Protein AF-A0A395JPL8-F1 (afdb_monomer)

Organism: NCBI:txid644221

InterPro domains:
  IPR021529 Protein of unknown function DUF2798 [PF11391] (16-78)

Foldseek 3Di:
DDDDDPPPPDDDDDPVVLVCVVVVVCCVLLLVLLLLLLCLLPNDDPCSVVLSVVLSVQLVVVLVVVLVVLLVVLVVVCCVVPVPDDPVVSLVSSLLSSLLVSLLVSLLSSLCSVPNPPDVVSSVVSSVRSSVRSSVVSVVVSCCCVPPVVVVSVVSNVD

Mean predicted aligned error: 7.32 Å

Structure (mmCIF, N/CA/C/O backbone):
data_AF-A0A395JPL8-F1
#
_entry.id   AF-A0A395JPL8-F1
#
loop_
_atom_site.group_PDB
_atom_site.id
_atom_site.type_symbol
_atom_site.label_atom_id
_atom_site.label_alt_id
_atom_site.label_comp_id
_atom_site.label_asym_id
_atom_site.label_entity_id
_atom_site.label_seq_id
_atom_site.pdbx_PDB_ins_code
_atom_site.Cartn_x
_atom_site.Cartn_y
_atom_site.Cartn_z
_atom_site.occupancy
_atom_site.B_iso_or_equiv
_atom_site.auth_seq_id
_atom_site.auth_comp_id
_atom_site.auth_asym_id
_atom_site.auth_atom_id
_atom_site.pdbx_PDB_model_num
ATOM 1 N N . MET A 1 1 ? -36.952 -24.679 44.014 1.00 39.25 1 MET A N 1
ATOM 2 C CA . MET A 1 1 ? -35.884 -25.263 43.171 1.00 39.25 1 MET A CA 1
ATOM 3 C C . MET A 1 1 ? -35.500 -24.217 42.135 1.00 39.25 1 MET A C 1
ATOM 5 O O . MET A 1 1 ? -36.332 -23.889 41.302 1.00 39.25 1 MET A O 1
ATOM 9 N N . SER A 1 2 ? -34.319 -23.606 42.270 1.00 39.94 2 SER A N 1
ATOM 10 C CA . SER A 1 2 ? -33.837 -22.541 41.379 1.00 39.94 2 SER A CA 1
ATOM 11 C C . SER A 1 2 ? -33.119 -23.172 40.186 1.00 39.94 2 SER A C 1
ATOM 13 O O . SER A 1 2 ? -32.183 -23.946 40.383 1.00 39.94 2 SER A O 1
ATOM 15 N N . ALA A 1 3 ? -33.588 -22.898 3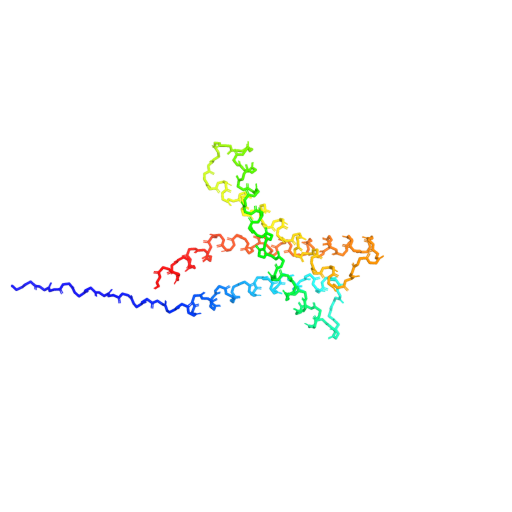8.969 1.00 45.69 3 ALA A N 1
ATOM 16 C CA . ALA A 1 3 ? -32.952 -23.359 37.742 1.00 45.69 3 ALA A CA 1
ATOM 17 C C . ALA A 1 3 ? -31.637 -22.593 37.541 1.00 45.69 3 ALA A C 1
ATOM 19 O O . ALA A 1 3 ? -31.633 -21.377 37.356 1.00 45.69 3 ALA A O 1
ATOM 20 N N . ALA A 1 4 ? -30.520 -23.314 37.619 1.00 48.00 4 ALA A N 1
ATOM 21 C CA . ALA A 1 4 ? -29.197 -22.780 37.353 1.00 48.00 4 ALA A CA 1
ATOM 22 C C . ALA A 1 4 ? -29.122 -22.250 35.913 1.00 48.00 4 ALA A C 1
ATOM 24 O O . ALA A 1 4 ? -29.396 -22.970 34.952 1.00 48.00 4 ALA A O 1
ATOM 25 N N . LEU A 1 5 ? -28.735 -20.982 35.781 1.00 52.69 5 LEU A N 1
ATOM 26 C CA . LEU A 1 5 ? -28.360 -20.361 34.518 1.00 52.69 5 LEU A CA 1
ATOM 27 C C . LEU A 1 5 ? -27.157 -21.121 33.950 1.00 52.69 5 LEU A C 1
ATOM 29 O O . LEU A 1 5 ? -26.036 -20.981 34.438 1.00 52.69 5 LEU A O 1
ATOM 33 N N . VAL A 1 6 ? -27.394 -21.937 32.922 1.00 49.53 6 VAL A N 1
ATOM 34 C CA . VAL A 1 6 ? -26.334 -22.504 32.086 1.00 49.53 6 VAL A CA 1
ATOM 35 C C . VAL A 1 6 ? -25.635 -21.330 31.407 1.00 49.53 6 VAL A C 1
ATOM 37 O O . VAL A 1 6 ? -26.109 -20.789 30.410 1.00 49.53 6 VAL A O 1
ATOM 40 N N . GLY A 1 7 ? -24.518 -20.897 31.989 1.00 50.03 7 GLY A N 1
ATOM 41 C CA . GLY A 1 7 ? -23.597 -19.970 31.355 1.00 50.03 7 GLY A CA 1
ATOM 42 C C . GLY A 1 7 ? -23.034 -20.636 30.109 1.00 50.03 7 GLY A C 1
ATOM 43 O O . GLY A 1 7 ? -22.131 -21.467 30.192 1.00 50.03 7 GLY A O 1
ATOM 44 N N . THR A 1 8 ? -23.583 -20.303 28.944 1.00 44.97 8 THR A N 1
ATOM 45 C CA . THR A 1 8 ? -23.019 -20.709 27.661 1.00 44.97 8 THR A CA 1
ATOM 46 C C . THR A 1 8 ? -21.692 -19.973 27.485 1.00 44.97 8 THR A C 1
ATOM 48 O O . THR A 1 8 ? -21.657 -18.835 27.015 1.00 44.97 8 THR A O 1
ATOM 51 N N . ASN A 1 9 ? -20.590 -20.594 27.907 1.00 53.62 9 ASN A N 1
ATOM 52 C CA . ASN A 1 9 ? -19.251 -20.155 27.535 1.00 53.62 9 ASN A CA 1
ATOM 53 C C . ASN A 1 9 ? -19.147 -20.249 26.008 1.00 53.62 9 ASN A C 1
ATOM 55 O O . ASN A 1 9 ? -18.983 -21.337 25.459 1.00 53.62 9 ASN A O 1
ATOM 59 N N . SER A 1 10 ? -19.282 -19.114 25.320 1.00 57.47 10 SER A N 1
ATOM 60 C CA . SER A 1 10 ? -18.997 -19.021 23.889 1.00 57.47 10 SER A CA 1
ATOM 61 C C . SER A 1 10 ? -17.586 -19.569 23.635 1.00 57.47 10 SER A C 1
ATOM 63 O O . SER A 1 10 ? -16.646 -19.122 24.301 1.00 57.47 10 SER A O 1
ATOM 65 N N . PRO A 1 11 ? -17.404 -20.542 22.725 1.00 60.50 11 PRO A N 1
ATOM 66 C CA . PRO A 1 11 ? -16.099 -21.148 22.505 1.00 60.50 11 PRO A CA 1
ATOM 67 C C . PRO A 1 11 ? -15.123 -20.089 21.989 1.00 60.50 11 PRO A C 1
ATOM 69 O O . PRO A 1 11 ? -15.365 -19.465 20.951 1.00 60.50 11 PRO A O 1
ATOM 72 N N . LYS A 1 12 ? -14.029 -19.880 22.734 1.00 74.00 12 LYS A N 1
ATOM 73 C CA . LYS A 1 12 ? -12.991 -18.922 22.355 1.00 74.00 12 LYS A CA 1
ATOM 74 C C . LYS A 1 12 ? -12.287 -19.393 21.086 1.00 74.00 12 LYS A C 1
ATOM 76 O O . LYS A 1 12 ? -11.852 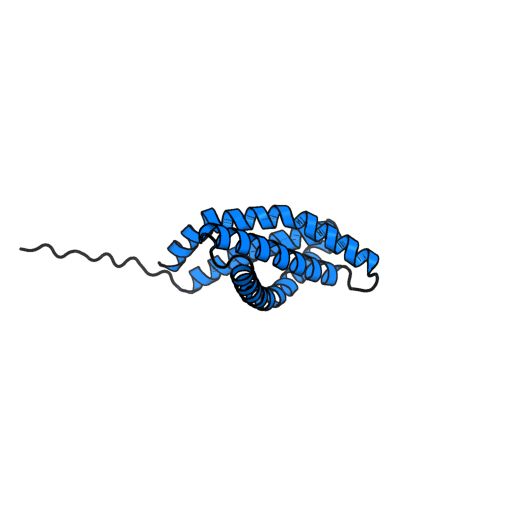-20.545 21.022 1.00 74.00 12 LYS A O 1
ATOM 81 N N . ARG A 1 13 ? -12.151 -18.531 20.077 1.00 82.50 13 ARG A N 1
ATOM 82 C CA . ARG A 1 13 ? -11.515 -18.925 18.809 1.00 82.50 13 ARG A CA 1
ATOM 83 C C . ARG A 1 13 ? -10.005 -19.093 18.987 1.00 82.50 13 ARG A C 1
ATOM 85 O O . ARG A 1 13 ? -9.367 -18.231 19.601 1.00 82.50 13 ARG A O 1
ATOM 92 N N . PRO A 1 14 ? -9.407 -20.164 18.436 1.00 89.38 14 PRO A N 1
ATOM 93 C CA . PRO A 1 14 ? -7.982 -20.423 18.581 1.00 89.38 14 PRO A CA 1
ATOM 94 C C . PRO A 1 14 ? -7.136 -19.368 17.852 1.00 89.38 14 PRO A C 1
ATOM 96 O O . PRO A 1 14 ? -7.520 -18.846 16.803 1.00 89.38 14 PRO A O 1
ATOM 99 N N . LEU A 1 15 ? -5.951 -19.076 18.400 1.00 89.62 15 LEU A N 1
ATOM 100 C CA . LEU A 1 15 ? -5.068 -17.997 17.936 1.00 89.62 15 LEU A CA 1
ATOM 101 C C . LEU A 1 15 ? -4.685 -18.120 16.452 1.00 89.62 15 LEU A C 1
ATOM 103 O O . LEU A 1 15 ? -4.644 -17.111 15.751 1.00 89.62 15 LEU A O 1
ATOM 107 N N . TYR A 1 16 ? -4.469 -19.341 15.950 1.00 92.06 16 TYR A N 1
ATOM 108 C CA . TYR A 1 16 ? -4.091 -19.553 14.550 1.00 92.06 16 TYR A CA 1
ATOM 109 C C . TYR A 1 16 ? -5.158 -19.036 13.571 1.00 92.06 16 TYR A C 1
ATOM 111 O O . TYR A 1 16 ? -4.804 -18.491 12.533 1.00 92.06 16 TYR A O 1
ATOM 119 N N . GLN A 1 17 ? -6.453 -19.131 13.906 1.00 91.44 17 GLN A N 1
ATOM 120 C CA . GLN A 1 17 ? -7.531 -18.629 13.043 1.00 91.44 17 GLN A CA 1
ATOM 121 C C . GLN A 1 17 ? -7.504 -17.104 12.953 1.00 91.44 17 GLN A C 1
ATOM 123 O O . GLN A 1 17 ? -7.705 -16.543 11.881 1.00 91.44 17 GLN A O 1
ATOM 128 N N . LYS A 1 18 ? -7.217 -16.430 14.072 1.00 87.69 18 LYS A N 1
ATOM 129 C CA . LYS A 1 18 ? -7.084 -14.969 14.131 1.00 87.69 18 LYS A CA 1
ATOM 130 C C . LYS A 1 18 ? -5.914 -14.491 13.277 1.00 87.69 18 LYS A C 1
ATOM 132 O O . LYS A 1 18 ? -6.077 -13.581 12.469 1.00 87.69 18 LYS A O 1
ATOM 137 N N . ILE A 1 19 ? -4.766 -15.158 13.407 1.00 90.69 19 ILE A N 1
ATOM 138 C CA . ILE A 1 19 ? -3.577 -14.869 12.598 1.00 90.69 19 ILE A CA 1
ATOM 139 C C . ILE A 1 19 ? -3.869 -15.103 11.114 1.00 90.69 19 ILE A C 1
ATOM 141 O O . ILE A 1 19 ? -3.566 -14.237 10.302 1.00 90.69 19 ILE A O 1
ATOM 145 N N . LEU A 1 20 ? -4.501 -16.225 10.760 1.00 92.44 20 LEU A N 1
ATOM 146 C CA . LEU A 1 20 ? -4.789 -16.578 9.367 1.00 92.44 20 LEU A CA 1
ATOM 147 C C . LEU A 1 20 ? -5.758 -15.581 8.718 1.00 92.44 20 LEU A C 1
ATOM 149 O O . LEU A 1 20 ? -5.536 -15.172 7.583 1.00 92.44 20 LEU A O 1
ATOM 153 N N . VAL A 1 21 ? -6.777 -15.113 9.446 1.00 91.94 21 VAL A N 1
ATOM 154 C CA . VAL A 1 21 ? -7.694 -14.072 8.952 1.00 91.94 21 VAL A CA 1
ATOM 155 C C . VAL A 1 21 ? -6.963 -12.752 8.714 1.00 91.94 21 VAL A C 1
ATOM 157 O O . VAL A 1 21 ? -7.117 -12.165 7.645 1.00 91.94 21 VAL A O 1
ATOM 160 N N . ILE A 1 22 ? -6.139 -12.299 9.664 1.00 89.38 22 ILE A N 1
ATOM 161 C CA . ILE A 1 22 ? -5.375 -11.053 9.507 1.00 89.38 22 ILE A CA 1
ATOM 162 C C . ILE A 1 22 ? -4.392 -11.176 8.338 1.00 89.38 22 ILE A C 1
ATOM 164 O O . ILE A 1 22 ? -4.381 -10.318 7.459 1.00 89.38 22 ILE A O 1
ATOM 168 N N . ALA A 1 23 ? -3.623 -12.264 8.283 1.00 90.06 23 ALA A N 1
ATOM 169 C CA . ALA A 1 23 ? -2.672 -12.525 7.208 1.00 90.06 23 ALA A CA 1
ATOM 170 C C . ALA A 1 23 ? -3.369 -12.610 5.842 1.00 90.06 23 ALA A C 1
ATOM 172 O O . ALA A 1 23 ? -2.878 -12.038 4.872 1.00 90.06 23 ALA A O 1
ATOM 173 N N . GLY A 1 24 ? -4.537 -13.253 5.767 1.00 92.44 24 GLY A N 1
ATOM 174 C CA . GLY A 1 24 ? -5.345 -13.333 4.552 1.00 92.44 24 GLY A CA 1
ATOM 175 C C . GLY A 1 24 ? -5.861 -11.968 4.100 1.00 92.44 24 GLY A C 1
ATOM 176 O O . GLY A 1 24 ? -5.742 -11.628 2.927 1.00 92.44 24 GLY A O 1
ATOM 177 N N . MET A 1 25 ? -6.363 -11.143 5.024 1.00 90.12 25 MET A N 1
ATOM 178 C CA . MET A 1 25 ? -6.809 -9.778 4.715 1.00 90.12 25 MET A CA 1
ATOM 179 C C . MET A 1 25 ? -5.651 -8.893 4.240 1.00 90.12 25 MET A C 1
ATOM 181 O O . MET A 1 25 ? -5.799 -8.176 3.252 1.00 90.12 25 MET A O 1
ATOM 185 N N . MET A 1 26 ? -4.499 -8.959 4.913 1.00 89.12 26 MET A N 1
ATOM 186 C CA . MET A 1 26 ? -3.299 -8.213 4.523 1.00 89.12 26 MET A CA 1
ATOM 187 C C . MET A 1 26 ? -2.776 -8.664 3.160 1.00 89.12 26 MET A C 1
ATOM 189 O O . MET A 1 26 ? -2.438 -7.823 2.333 1.00 89.12 26 MET A O 1
ATOM 193 N N . SER A 1 27 ? -2.762 -9.974 2.906 1.00 91.94 27 SER A N 1
ATOM 194 C CA . SER A 1 27 ? -2.330 -10.533 1.623 1.00 91.94 27 SER A CA 1
ATOM 195 C C . SER A 1 27 ? -3.282 -10.163 0.497 1.00 91.94 27 SER A C 1
ATOM 197 O O . SER A 1 27 ? -2.829 -9.834 -0.591 1.00 91.94 27 SER A O 1
ATOM 199 N N . LEU A 1 28 ? -4.592 -10.146 0.759 1.00 92.62 28 LEU A N 1
ATOM 200 C CA . LEU A 1 28 ? -5.579 -9.704 -0.216 1.00 92.62 28 LEU A CA 1
ATOM 201 C C . LEU A 1 28 ? -5.356 -8.233 -0.568 1.00 92.62 28 LEU A C 1
ATOM 203 O O . LEU A 1 28 ? -5.152 -7.913 -1.730 1.00 92.62 28 LEU A O 1
ATOM 207 N N . VAL A 1 29 ? -5.345 -7.332 0.416 1.00 91.38 29 VAL A N 1
ATOM 208 C CA . VAL A 1 29 ? -5.207 -5.893 0.138 1.00 91.38 29 VAL A CA 1
ATOM 209 C C . VAL A 1 29 ? -3.848 -5.575 -0.477 1.00 91.38 29 VAL A C 1
ATOM 211 O O . VAL A 1 29 ? -3.791 -4.984 -1.553 1.00 91.38 29 VAL A O 1
ATOM 214 N N . GLY A 1 30 ? -2.767 -6.007 0.173 1.00 91.31 30 GLY A N 1
ATOM 215 C CA . GLY A 1 30 ? -1.408 -5.753 -0.292 1.00 91.31 30 GLY A CA 1
ATOM 216 C C . GLY A 1 30 ? -1.134 -6.402 -1.643 1.00 91.31 30 GLY A C 1
ATOM 217 O O . GLY A 1 30 ? -0.623 -5.737 -2.532 1.00 91.31 30 GLY A O 1
ATOM 218 N N . GLY A 1 31 ? -1.544 -7.659 -1.831 1.00 94.19 31 GLY A N 1
ATOM 219 C CA . GLY A 1 31 ? -1.349 -8.388 -3.082 1.00 94.19 31 GLY A CA 1
ATOM 220 C C . GLY A 1 31 ? -2.140 -7.797 -4.246 1.00 94.19 31 GLY A C 1
ATOM 221 O O . GLY A 1 31 ? -1.620 -7.737 -5.357 1.00 94.19 31 GLY A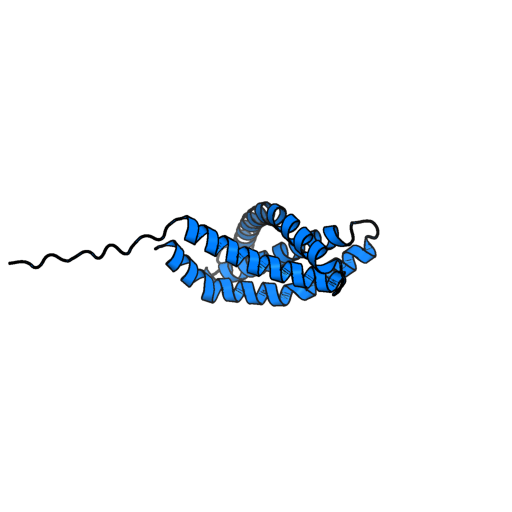 O 1
ATOM 222 N N . THR A 1 32 ? -3.365 -7.312 -4.012 1.00 95.00 32 THR A N 1
ATOM 223 C CA . THR A 1 32 ? -4.149 -6.660 -5.077 1.00 95.00 32 THR A CA 1
ATOM 224 C C . THR A 1 32 ? -3.514 -5.330 -5.476 1.00 95.00 32 THR A C 1
ATOM 226 O O . THR A 1 32 ? -3.365 -5.060 -6.664 1.00 95.00 32 THR A O 1
ATOM 229 N N . LEU A 1 33 ? -3.082 -4.528 -4.498 1.00 93.38 33 LEU A N 1
ATOM 230 C CA . LEU A 1 33 ? -2.422 -3.248 -4.751 1.00 93.38 33 LEU A CA 1
ATOM 231 C C . LEU A 1 33 ? -1.090 -3.413 -5.483 1.00 93.38 33 LEU A C 1
ATOM 233 O O . LEU A 1 33 ? -0.892 -2.792 -6.527 1.00 93.38 33 LEU A O 1
ATOM 237 N N . THR A 1 34 ? -0.208 -4.294 -5.005 1.00 94.38 34 THR A N 1
ATOM 238 C CA . THR A 1 34 ? 1.047 -4.574 -5.715 1.00 94.38 34 THR A CA 1
ATOM 239 C C . THR A 1 34 ? 0.778 -5.173 -7.088 1.00 94.38 34 THR A C 1
ATOM 241 O O . THR A 1 34 ? 1.489 -4.848 -8.026 1.00 94.38 34 THR A O 1
ATOM 244 N N . GLY A 1 35 ? -0.278 -5.976 -7.249 1.00 95.25 35 GLY A N 1
ATOM 245 C CA . GLY A 1 35 ? -0.695 -6.514 -8.546 1.00 95.25 35 GLY A CA 1
ATOM 246 C C . GLY A 1 35 ? -1.092 -5.426 -9.541 1.00 95.25 35 GLY A C 1
ATOM 247 O O . GLY A 1 35 ? -0.617 -5.441 -10.676 1.00 95.25 35 GLY A O 1
ATOM 248 N N . ILE A 1 36 ? -1.902 -4.453 -9.111 1.00 95.56 36 ILE A N 1
ATOM 249 C CA . ILE A 1 36 ? -2.273 -3.282 -9.923 1.00 95.56 36 ILE A CA 1
ATOM 250 C C . ILE A 1 36 ? -1.016 -2.506 -10.328 1.00 95.56 36 ILE A C 1
ATOM 252 O O . ILE A 1 36 ? -0.828 -2.205 -11.505 1.00 95.56 36 ILE A O 1
ATOM 256 N N . MET A 1 37 ? -0.131 -2.219 -9.373 1.00 95.38 37 MET A N 1
ATOM 257 C CA . MET A 1 37 ? 1.094 -1.452 -9.619 1.00 95.38 37 MET A CA 1
ATOM 258 C C . MET A 1 37 ? 2.068 -2.185 -10.550 1.00 95.38 37 MET A C 1
ATOM 260 O O . MET A 1 37 ? 2.618 -1.576 -11.466 1.00 95.38 37 MET A O 1
ATOM 264 N N . THR A 1 38 ? 2.250 -3.495 -10.369 1.00 95.31 38 THR A N 1
ATOM 265 C CA . THR A 1 38 ? 3.047 -4.327 -11.278 1.00 95.31 38 THR A CA 1
ATOM 266 C C . THR A 1 38 ? 2.436 -4.328 -12.674 1.00 95.31 38 THR A C 1
ATOM 268 O O . THR A 1 38 ? 3.154 -4.119 -13.648 1.00 95.31 38 THR A O 1
ATOM 271 N N . TYR A 1 39 ? 1.116 -4.487 -12.792 1.00 95.44 39 TYR A N 1
ATOM 272 C CA . TYR A 1 39 ? 0.440 -4.485 -14.090 1.00 95.44 39 TYR A CA 1
ATOM 273 C C . TYR A 1 39 ? 0.636 -3.162 -14.831 1.00 95.44 39 TYR A C 1
ATOM 275 O O . TYR A 1 39 ? 0.921 -3.166 -16.025 1.00 95.44 39 TYR A O 1
ATOM 283 N N . VAL A 1 40 ? 0.542 -2.037 -14.126 1.00 94.25 40 VAL A N 1
ATOM 284 C CA . VAL A 1 40 ? 0.761 -0.709 -14.712 1.00 94.25 40 VAL A CA 1
ATOM 285 C C . VAL A 1 40 ? 2.205 -0.524 -15.181 1.00 94.25 40 VAL A C 1
ATOM 287 O O . VAL A 1 40 ? 2.421 0.047 -16.246 1.00 94.25 40 VAL A O 1
ATOM 290 N N . ASN A 1 41 ? 3.183 -1.038 -14.433 1.00 92.12 41 ASN A N 1
ATOM 291 C CA . ASN A 1 41 ? 4.599 -0.845 -14.747 1.00 92.12 41 ASN A CA 1
ATOM 292 C C . ASN A 1 41 ? 5.126 -1.783 -15.844 1.00 92.12 41 ASN A C 1
ATOM 294 O O . ASN A 1 41 ? 5.918 -1.354 -16.680 1.00 92.12 41 ASN A O 1
ATOM 298 N N . VAL A 1 42 ? 4.724 -3.060 -15.848 1.00 91.50 42 VAL A N 1
ATOM 299 C CA . VAL A 1 42 ? 5.286 -4.064 -16.774 1.00 91.50 42 VAL A CA 1
ATOM 300 C C . VAL A 1 42 ? 4.257 -4.714 -17.707 1.00 91.50 42 VAL A C 1
ATOM 302 O O . VAL A 1 42 ? 4.646 -5.287 -18.727 1.00 91.50 42 VAL A O 1
ATOM 305 N N . GLY A 1 43 ? 2.954 -4.581 -17.441 1.00 91.12 43 GLY A N 1
ATOM 306 C CA . GLY A 1 43 ? 1.883 -5.253 -18.191 1.00 91.12 43 GLY A CA 1
ATOM 307 C C . GLY A 1 43 ? 1.815 -6.764 -17.935 1.00 91.12 43 GLY A C 1
ATOM 308 O O . GLY A 1 43 ? 2.506 -7.295 -17.068 1.00 91.12 43 GLY A O 1
ATOM 309 N N . VAL A 1 44 ? 0.990 -7.491 -18.702 1.00 84.06 44 VAL A N 1
ATOM 310 C CA . VAL A 1 44 ? 0.980 -8.967 -18.657 1.00 84.06 44 VAL A CA 1
ATOM 311 C C . VAL A 1 44 ? 2.117 -9.502 -19.524 1.00 84.06 44 VAL A C 1
ATOM 313 O O . VAL A 1 44 ? 1.977 -9.653 -20.736 1.00 84.06 44 VAL A O 1
ATOM 316 N N . ARG A 1 45 ? 3.259 -9.766 -18.893 1.00 89.12 45 ARG A N 1
ATOM 317 C CA . ARG A 1 45 ? 4.414 -10.453 -19.491 1.00 89.12 45 ARG A CA 1
ATOM 318 C C . ARG A 1 45 ? 4.642 -11.789 -18.793 1.00 89.12 45 ARG A C 1
ATOM 320 O O . ARG A 1 45 ? 4.075 -12.038 -17.732 1.00 89.12 45 ARG A O 1
ATOM 327 N N . GLU A 1 46 ? 5.512 -12.627 -19.347 1.00 86.94 46 GLU A N 1
ATOM 328 C CA . GLU A 1 46 ? 5.878 -13.913 -18.729 1.00 86.94 46 GLU A CA 1
ATOM 329 C C . GLU A 1 46 ? 6.450 -13.745 -17.310 1.00 86.94 46 GLU A C 1
ATOM 331 O O . GLU A 1 46 ? 6.180 -14.565 -16.435 1.00 86.94 46 GLU A O 1
ATOM 336 N N . SER A 1 47 ? 7.156 -12.637 -17.051 1.00 90.56 47 SER A N 1
ATOM 337 C CA . SER A 1 47 ? 7.708 -12.299 -15.734 1.00 90.56 47 SER A CA 1
ATOM 338 C C . SER A 1 47 ? 6.690 -11.711 -14.754 1.00 90.56 47 SER A C 1
ATOM 340 O O . SER A 1 47 ? 7.015 -11.545 -13.583 1.00 90.56 47 SER A O 1
ATOM 342 N N . PHE A 1 48 ? 5.451 -11.422 -15.173 1.00 93.12 48 PHE A N 1
ATOM 343 C CA . PHE A 1 48 ? 4.478 -10.714 -14.333 1.00 93.12 48 PHE A CA 1
ATOM 344 C C . PHE A 1 48 ? 4.301 -11.372 -12.960 1.00 93.12 48 PHE A C 1
ATOM 346 O O . PHE A 1 48 ? 4.292 -10.689 -11.941 1.00 93.12 48 PHE A O 1
ATOM 353 N N . TRP A 1 49 ? 4.200 -12.702 -12.917 1.00 93.44 49 TRP A N 1
ATOM 354 C CA . TRP A 1 49 ? 3.991 -13.431 -11.667 1.00 93.44 49 TRP A CA 1
ATOM 355 C C . TRP A 1 49 ? 5.191 -13.346 -10.720 1.00 93.44 49 TRP A C 1
ATOM 357 O O . TRP A 1 49 ? 4.995 -13.173 -9.517 1.00 93.44 49 TRP A O 1
ATOM 367 N N . SER A 1 50 ? 6.420 -13.429 -11.239 1.00 94.38 50 SER A N 1
ATOM 368 C CA . SER A 1 50 ? 7.634 -13.272 -10.426 1.00 94.38 50 SER A CA 1
ATOM 369 C C . SER A 1 50 ? 7.828 -11.827 -9.970 1.00 94.38 50 SER A C 1
ATOM 371 O O . SER A 1 50 ? 8.198 -11.580 -8.822 1.00 94.38 50 SER A O 1
ATOM 373 N N . ASP A 1 51 ? 7.520 -10.876 -10.842 1.00 94.31 51 ASP A N 1
ATOM 374 C CA . ASP A 1 51 ? 7.633 -9.436 -10.617 1.00 94.31 51 ASP A CA 1
ATOM 375 C C . ASP A 1 51 ? 6.627 -8.959 -9.563 1.00 94.31 51 ASP A C 1
ATOM 377 O O . ASP A 1 51 ? 6.965 -8.220 -8.635 1.00 94.31 51 ASP A O 1
ATOM 381 N N . TRP A 1 52 ? 5.393 -9.450 -9.648 1.00 96.00 52 TRP A N 1
ATOM 382 C CA . TRP A 1 52 ? 4.346 -9.192 -8.669 1.00 96.00 52 TRP A CA 1
ATOM 383 C C . TRP A 1 52 ? 4.665 -9.824 -7.315 1.00 96.00 52 TRP A C 1
ATOM 385 O O . TRP A 1 52 ? 4.602 -9.142 -6.289 1.00 96.00 52 TRP A O 1
ATOM 395 N N . LEU A 1 53 ? 5.031 -11.112 -7.297 1.00 95.69 53 LEU A N 1
ATOM 396 C CA . LEU A 1 53 ? 5.289 -11.832 -6.053 1.00 95.69 53 LEU A CA 1
ATOM 397 C C . LEU A 1 53 ? 6.512 -11.270 -5.320 1.00 95.69 53 LEU A C 1
ATOM 399 O O . LEU A 1 53 ? 6.466 -11.112 -4.101 1.00 95.69 53 LEU A O 1
ATOM 403 N N . SER A 1 54 ? 7.579 -10.921 -6.046 1.00 95.81 54 SER A N 1
ATOM 404 C CA . SER A 1 54 ? 8.754 -10.259 -5.465 1.00 95.81 54 SER A CA 1
ATOM 405 C C . SER A 1 54 ? 8.415 -8.868 -4.926 1.00 95.81 54 SER A C 1
ATOM 407 O O . SER A 1 54 ? 8.768 -8.559 -3.787 1.00 95.81 54 SER A O 1
ATOM 409 N N . SER A 1 55 ? 7.644 -8.069 -5.672 1.00 94.31 55 SER A N 1
ATOM 410 C CA . SER A 1 55 ? 7.189 -6.748 -5.215 1.00 94.31 55 SER A CA 1
ATOM 411 C C . SER A 1 55 ? 6.336 -6.851 -3.951 1.00 94.31 55 SER A C 1
ATOM 413 O O . SER A 1 55 ? 6.527 -6.086 -3.006 1.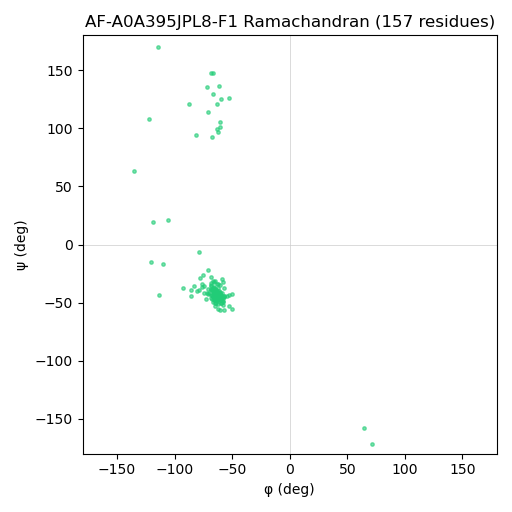00 94.31 55 SER A O 1
ATOM 415 N N . PHE A 1 56 ? 5.438 -7.837 -3.890 1.00 94.75 56 PHE A N 1
ATOM 416 C CA . PHE A 1 56 ? 4.642 -8.129 -2.701 1.00 94.75 56 PHE A CA 1
ATOM 417 C C . PHE A 1 56 ? 5.515 -8.557 -1.514 1.00 94.75 56 PHE A C 1
ATOM 419 O O . PHE A 1 56 ? 5.376 -8.015 -0.416 1.00 94.75 56 PHE A O 1
ATOM 426 N N . ALA A 1 57 ? 6.456 -9.478 -1.730 1.00 94.62 57 ALA A N 1
ATOM 427 C CA . ALA A 1 57 ? 7.354 -9.964 -0.686 1.00 94.62 57 ALA A CA 1
ATOM 428 C C . ALA A 1 57 ? 8.250 -8.854 -0.112 1.00 94.62 57 ALA A C 1
ATOM 430 O O . ALA A 1 57 ? 8.480 -8.832 1.095 1.00 94.62 57 ALA A O 1
ATOM 431 N N . ILE A 1 58 ? 8.714 -7.918 -0.947 1.00 93.19 58 ILE A N 1
ATOM 432 C CA . ILE A 1 58 ? 9.517 -6.756 -0.530 1.00 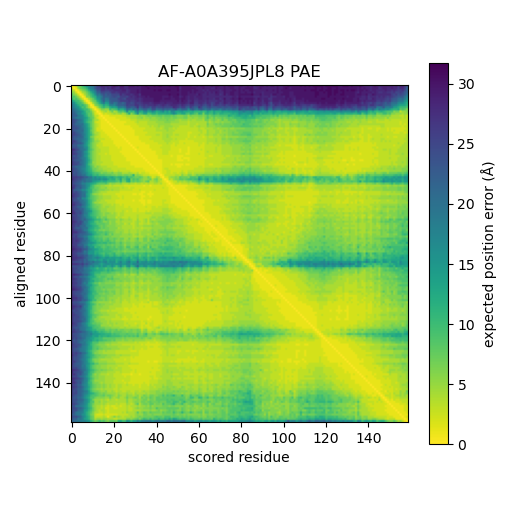93.19 58 ILE A CA 1
ATOM 433 C C . ILE A 1 58 ? 8.655 -5.704 0.175 1.00 93.19 58 ILE A C 1
ATOM 435 O O . ILE A 1 58 ? 9.105 -5.075 1.134 1.00 93.19 58 ILE A O 1
ATOM 439 N N . ALA A 1 59 ? 7.405 -5.524 -0.252 1.00 91.81 59 ALA A N 1
ATOM 440 C CA . ALA A 1 59 ? 6.498 -4.567 0.367 1.00 91.81 59 ALA A CA 1
ATOM 441 C C . ALA A 1 59 ? 6.190 -4.915 1.831 1.00 91.81 59 ALA A C 1
ATOM 443 O O . ALA A 1 59 ? 6.192 -4.025 2.679 1.00 91.81 59 ALA A O 1
ATOM 444 N N . VAL A 1 60 ? 5.963 -6.192 2.157 1.00 89.69 60 VAL A N 1
ATOM 445 C CA . VAL A 1 60 ? 5.606 -6.642 3.518 1.00 89.69 60 VAL A CA 1
ATOM 446 C C . VAL A 1 60 ? 6.554 -6.108 4.612 1.00 89.69 60 VAL A C 1
ATOM 448 O O . VAL A 1 60 ? 6.067 -5.455 5.542 1.00 89.69 60 VAL A O 1
ATOM 451 N N . PRO A 1 61 ? 7.883 -6.320 4.540 1.00 91.56 61 PRO A N 1
ATOM 452 C CA . PRO A 1 61 ? 8.810 -5.831 5.557 1.00 91.56 61 PRO A CA 1
ATOM 453 C C . PRO A 1 61 ? 8.998 -4.309 5.544 1.00 91.56 61 PRO A C 1
ATOM 455 O O . PRO A 1 61 ? 9.384 -3.760 6.570 1.00 91.56 61 PRO A O 1
ATOM 458 N N . ILE A 1 62 ? 8.714 -3.613 4.436 1.00 91.38 62 ILE A N 1
ATOM 459 C CA . ILE A 1 62 ? 8.786 -2.141 4.353 1.00 91.38 62 ILE A CA 1
ATOM 460 C C . ILE A 1 62 ? 7.549 -1.500 4.994 1.00 91.38 62 ILE A C 1
ATOM 462 O O . ILE A 1 62 ? 7.646 -0.496 5.705 1.00 91.38 62 ILE A O 1
ATOM 466 N N . MET A 1 63 ? 6.379 -2.100 4.781 1.00 88.94 63 MET A N 1
ATOM 467 C CA . MET A 1 63 ? 5.101 -1.578 5.261 1.00 88.94 63 MET A CA 1
ATOM 468 C C . MET A 1 63 ? 4.975 -1.628 6.782 1.00 88.94 63 MET A C 1
ATOM 470 O O . MET A 1 63 ? 4.359 -0.741 7.365 1.00 88.94 63 MET A O 1
ATOM 474 N N . ALA A 1 64 ? 5.561 -2.628 7.445 1.00 87.06 64 ALA A N 1
ATOM 475 C CA . ALA A 1 64 ? 5.507 -2.743 8.902 1.00 87.06 64 ALA A CA 1
ATOM 476 C C . ALA A 1 64 ? 6.137 -1.535 9.644 1.00 87.06 64 ALA A C 1
ATOM 478 O O . ALA A 1 64 ? 5.428 -0.891 10.424 1.00 87.06 64 ALA A O 1
ATOM 479 N N . PRO A 1 65 ? 7.414 -1.163 9.414 1.00 88.75 65 PRO A N 1
ATOM 480 C CA . PRO A 1 65 ? 8.014 0.011 10.047 1.00 88.75 65 PRO A CA 1
ATOM 481 C C . PRO A 1 65 ? 7.401 1.324 9.546 1.00 88.7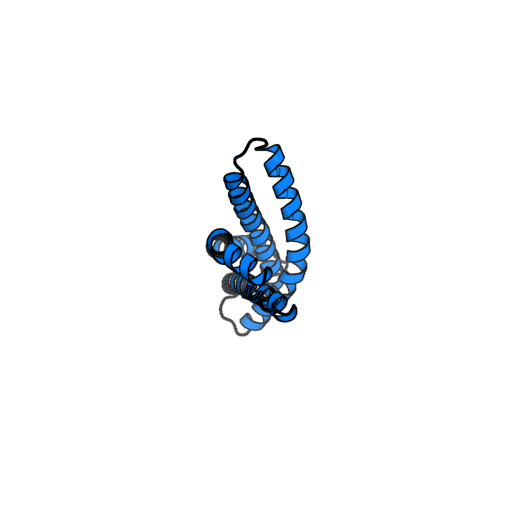5 65 PRO A C 1
ATOM 483 O O . PRO A 1 65 ? 7.207 2.242 10.345 1.00 88.75 65 PRO A O 1
ATOM 486 N N . ALA A 1 66 ? 7.034 1.412 8.261 1.00 89.88 66 ALA A N 1
ATOM 487 C CA . ALA A 1 66 ? 6.356 2.588 7.721 1.00 89.88 66 ALA A CA 1
ATOM 488 C C . ALA A 1 66 ? 5.009 2.828 8.421 1.00 89.88 66 ALA A C 1
ATOM 490 O O . ALA A 1 66 ? 4.748 3.930 8.899 1.00 89.88 66 ALA A O 1
ATOM 491 N N . GLY A 1 67 ? 4.185 1.791 8.575 1.00 86.06 67 GLY A N 1
ATOM 492 C CA . GLY A 1 67 ? 2.882 1.890 9.230 1.00 86.06 67 GLY A CA 1
ATOM 493 C C . GLY A 1 67 ? 2.983 2.424 10.657 1.00 86.06 67 GLY A C 1
ATOM 494 O O . GLY A 1 67 ? 2.234 3.328 11.028 1.00 86.06 67 GLY A O 1
ATOM 495 N N . LEU A 1 68 ? 3.953 1.934 11.435 1.00 87.31 68 LEU A N 1
ATOM 496 C CA . LEU A 1 68 ? 4.215 2.432 12.788 1.00 87.31 68 LEU A CA 1
ATOM 497 C C . LEU A 1 68 ? 4.643 3.905 12.782 1.00 87.31 68 LEU A C 1
ATOM 499 O O . LEU A 1 68 ? 4.095 4.711 13.538 1.00 87.31 68 LEU A O 1
ATOM 503 N N . LEU A 1 69 ? 5.581 4.272 11.904 1.00 90.62 69 LEU A N 1
ATOM 504 C CA . LEU A 1 69 ? 6.050 5.648 11.758 1.00 90.62 69 LEU A CA 1
ATOM 505 C C . LEU A 1 69 ? 4.878 6.590 11.445 1.00 90.62 69 LEU A C 1
ATOM 507 O O . LEU A 1 69 ? 4.612 7.528 12.200 1.00 90.62 69 LEU A O 1
ATOM 511 N N . PHE A 1 70 ? 4.128 6.312 10.379 1.00 87.88 70 PHE A N 1
ATOM 512 C CA . PHE A 1 70 ? 3.042 7.181 9.929 1.00 87.88 70 PHE A CA 1
ATOM 513 C C . PHE A 1 70 ? 1.865 7.213 10.898 1.00 87.88 70 PHE A C 1
ATOM 515 O O . PHE A 1 70 ? 1.208 8.249 10.999 1.00 87.88 70 PHE A O 1
ATOM 522 N N . MET A 1 71 ? 1.633 6.152 11.675 1.00 85.94 71 MET A N 1
ATOM 523 C CA . MET A 1 71 ? 0.624 6.172 12.737 1.00 85.94 71 MET A CA 1
ATOM 524 C C . MET A 1 71 ? 0.955 7.240 13.781 1.00 85.94 71 MET A C 1
ATOM 526 O O . MET A 1 71 ? 0.093 8.034 14.163 1.00 85.94 71 MET A O 1
ATOM 530 N N . THR A 1 72 ? 2.218 7.301 14.207 1.00 87.25 72 THR A N 1
ATOM 531 C CA . THR A 1 72 ? 2.659 8.283 15.206 1.00 87.25 72 THR A CA 1
ATOM 532 C C . THR A 1 72 ? 2.701 9.704 14.649 1.00 87.25 72 THR A C 1
ATOM 534 O O . THR A 1 72 ? 2.248 10.635 15.318 1.00 87.25 72 THR A O 1
ATOM 537 N N . LEU A 1 73 ? 3.197 9.878 13.420 1.00 88.94 73 LEU A N 1
ATOM 538 C CA . LEU A 1 73 ? 3.303 11.186 12.774 1.00 88.94 73 LEU A CA 1
ATOM 539 C C . LEU A 1 73 ? 1.928 11.791 12.511 1.00 88.94 73 LEU A C 1
ATOM 541 O O . LEU A 1 73 ? 1.689 12.939 12.877 1.00 88.94 73 LEU A O 1
ATOM 545 N N . THR A 1 74 ? 1.010 11.004 11.949 1.00 86.06 74 THR A N 1
ATOM 546 C CA . THR A 1 74 ? -0.345 11.471 11.632 1.00 86.06 74 THR A CA 1
ATOM 547 C C . THR A 1 74 ? -1.099 11.850 12.903 1.00 86.06 74 THR A C 1
ATOM 549 O O . THR A 1 74 ? -1.747 12.891 12.937 1.00 86.06 74 THR A O 1
ATOM 552 N N . GLY A 1 75 ? -0.955 11.070 13.982 1.00 84.38 75 GLY A N 1
ATOM 553 C CA . GLY A 1 75 ? -1.560 11.396 15.275 1.00 84.38 75 GLY A CA 1
ATOM 554 C C . GLY A 1 75 ? -1.057 12.723 15.850 1.00 84.38 75 GLY A C 1
ATOM 555 O O . GLY A 1 75 ? -1.862 13.559 16.258 1.00 84.38 75 GLY A O 1
ATOM 556 N N . LYS A 1 76 ? 0.263 12.952 15.837 1.00 87.62 76 LYS A N 1
ATOM 557 C CA . LYS A 1 76 ? 0.858 14.217 16.305 1.00 87.62 76 LYS A CA 1
ATOM 558 C C . LYS A 1 76 ? 0.446 15.401 15.433 1.00 87.62 76 LYS A C 1
ATOM 560 O O . LYS A 1 76 ? 0.031 16.427 15.963 1.00 87.62 76 LYS A O 1
ATOM 565 N N . PHE A 1 77 ? 0.523 15.239 14.114 1.00 87.12 77 PHE A N 1
ATOM 566 C CA . PHE A 1 77 ? 0.148 16.269 13.148 1.00 87.12 77 PHE A CA 1
ATOM 567 C C . PHE A 1 77 ? -1.312 16.691 13.320 1.00 87.12 77 PHE A C 1
ATOM 569 O O . PHE A 1 77 ? -1.620 17.877 13.389 1.00 87.12 77 PHE A O 1
ATOM 576 N N . LEU A 1 78 ? -2.212 15.722 13.467 1.00 86.44 78 LEU A N 1
ATOM 577 C CA . LEU A 1 78 ? -3.636 15.989 13.604 1.00 86.44 78 LEU A CA 1
ATOM 578 C C . LEU A 1 78 ? -3.980 16.685 14.925 1.00 86.44 78 LEU A C 1
ATOM 580 O O . LEU A 1 78 ? -4.797 17.599 14.931 1.00 86.44 78 LEU A O 1
ATOM 584 N N . LEU A 1 79 ? -3.325 16.307 16.027 1.00 86.69 79 LEU A N 1
ATOM 585 C CA . LEU A 1 79 ? -3.475 17.004 17.309 1.00 86.69 79 LEU A CA 1
ATOM 586 C C . LEU A 1 79 ? -2.924 18.434 17.264 1.00 86.69 79 LEU A C 1
ATOM 588 O O . LEU A 1 79 ? -3.461 19.309 17.935 1.00 86.69 79 LEU A O 1
ATOM 592 N N . GLN A 1 80 ? -1.880 18.681 16.472 1.00 88.62 80 GLN A N 1
ATOM 593 C CA . GLN A 1 80 ? -1.305 20.013 16.300 1.00 88.62 80 GLN A CA 1
ATOM 594 C C . GLN A 1 80 ? -2.185 20.918 15.426 1.00 88.62 80 GLN A C 1
ATOM 596 O O . GLN A 1 80 ? -2.353 22.093 15.741 1.00 88.62 80 GLN A O 1
ATOM 601 N N . VAL A 1 81 ? -2.745 20.387 14.336 1.00 86.25 81 VAL A N 1
ATOM 602 C CA . VAL A 1 81 ? -3.550 21.164 13.377 1.00 86.25 81 VAL A CA 1
ATOM 603 C C . VAL A 1 81 ? -5.001 21.311 13.833 1.00 86.25 81 VAL A C 1
ATOM 605 O O . VAL A 1 81 ? -5.610 22.356 13.613 1.00 86.25 81 VAL A O 1
ATOM 608 N N . MET A 1 82 ? -5.568 20.289 14.478 1.00 84.88 82 MET A N 1
ATOM 609 C CA . MET A 1 82 ? -6.973 20.277 14.885 1.00 84.88 82 MET A CA 1
ATOM 610 C C . MET A 1 82 ? -7.157 19.769 16.326 1.00 84.88 82 MET A C 1
ATOM 612 O O . MET A 1 82 ? -7.838 18.774 16.561 1.00 84.88 82 MET A O 1
ATOM 616 N N . PRO A 1 83 ? -6.610 20.466 17.338 1.00 79.31 83 PRO A N 1
ATOM 617 C CA . PRO A 1 83 ? -6.648 20.009 18.732 1.00 79.31 83 PRO A CA 1
ATOM 618 C C . PRO A 1 83 ? -8.070 19.793 19.284 1.00 79.31 83 PRO A C 1
ATOM 620 O O . PRO A 1 83 ? -8.271 18.914 20.117 1.00 79.31 83 PRO A O 1
ATOM 623 N N . ASN A 1 84 ? -9.062 20.542 18.784 1.00 83.69 84 ASN A N 1
ATOM 624 C CA . ASN A 1 84 ? -10.463 20.491 19.230 1.00 83.69 84 ASN A CA 1
ATOM 625 C C . ASN A 1 84 ? -11.403 19.778 18.235 1.00 83.69 84 ASN A C 1
ATOM 627 O O . ASN A 1 84 ? -12.610 20.020 18.223 1.00 83.69 84 ASN A O 1
ATOM 631 N N . GLY A 1 85 ? -10.863 18.935 17.355 1.00 75.56 85 GLY A N 1
ATOM 632 C CA . GLY A 1 85 ? -11.642 18.238 16.340 1.00 75.56 85 GLY A CA 1
ATOM 633 C C . GLY A 1 85 ? -12.601 17.173 16.877 1.00 75.56 85 GLY A C 1
ATOM 634 O O . GLY A 1 85 ? -12.302 16.458 17.833 1.00 75.56 85 GLY A O 1
ATOM 635 N N . HIS A 1 86 ? -13.747 16.988 16.209 1.00 81.69 86 HIS A N 1
ATOM 636 C CA . HIS A 1 86 ? -14.631 15.857 16.498 1.00 81.69 86 HIS A CA 1
ATOM 637 C C . HIS A 1 86 ? -13.922 14.516 16.243 1.00 81.69 86 HIS A C 1
ATOM 639 O O . HIS A 1 86 ? -13.290 14.312 15.205 1.00 81.69 86 HIS A O 1
ATOM 645 N N . LYS A 1 87 ? -14.103 13.560 17.164 1.00 81.62 87 LYS A N 1
ATOM 646 C CA . LYS A 1 87 ? -13.465 12.229 17.140 1.00 81.62 87 LYS A CA 1
ATOM 647 C C . LYS A 1 87 ? -13.609 11.502 15.797 1.00 81.62 87 LYS A C 1
ATOM 649 O O . LYS A 1 87 ? -12.646 10.919 15.309 1.00 81.62 87 LYS A O 1
ATOM 654 N N . THR A 1 88 ? -14.793 11.557 15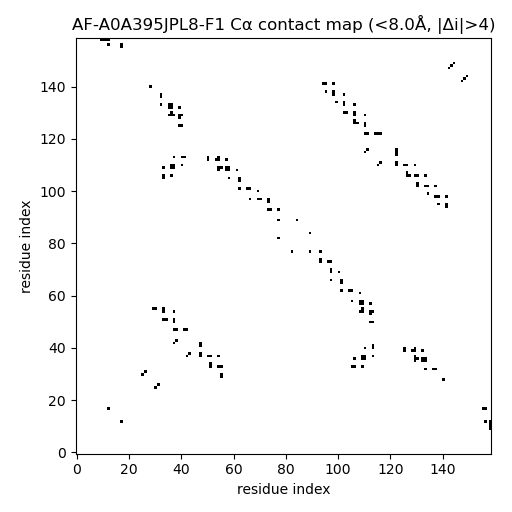.191 1.00 78.25 88 THR A N 1
ATOM 655 C CA . THR A 1 88 ? -15.068 10.914 13.898 1.00 78.25 88 THR A CA 1
ATOM 656 C C . THR A 1 88 ? -14.270 11.551 12.764 1.00 78.25 88 THR A C 1
ATOM 658 O O . THR A 1 88 ? -13.687 10.844 11.947 1.00 78.25 88 THR A O 1
ATOM 661 N N . LEU A 1 89 ? -14.178 12.884 12.744 1.00 81.88 89 LEU A N 1
ATOM 662 C CA . LEU A 1 89 ? -13.398 13.607 11.743 1.00 81.88 89 LEU A CA 1
ATOM 663 C C . LEU A 1 89 ? -11.905 13.278 11.879 1.00 81.88 89 LEU A C 1
ATOM 665 O O . LEU A 1 89 ? -11.244 13.031 10.874 1.00 81.88 89 LEU A O 1
ATOM 669 N N . HIS A 1 90 ? -11.398 13.156 13.112 1.00 82.12 90 HIS A N 1
ATOM 670 C CA . HIS A 1 90 ? -10.021 12.718 13.338 1.00 82.12 90 HIS A CA 1
ATOM 671 C C . HIS A 1 90 ? -9.736 11.325 12.776 1.00 82.12 90 HIS A C 1
ATOM 673 O O . HIS A 1 90 ? -8.700 11.111 12.148 1.00 82.12 90 HIS A O 1
ATOM 679 N N . GLN A 1 91 ? -10.653 10.377 12.970 1.00 79.94 91 GLN A N 1
ATOM 680 C CA . GLN A 1 91 ? -10.500 9.014 12.460 1.00 79.94 91 GLN A CA 1
ATOM 681 C C . GLN A 1 91 ? -10.523 8.962 10.930 1.00 79.94 91 GLN A C 1
ATOM 683 O O . GLN A 1 91 ? -9.706 8.261 10.336 1.00 79.94 91 GLN A O 1
ATOM 688 N N . ILE A 1 92 ? -11.414 9.730 10.299 1.00 81.19 92 ILE A N 1
ATOM 689 C CA . ILE A 1 92 ? -11.512 9.813 8.838 1.00 81.19 92 ILE A CA 1
ATOM 690 C C . ILE A 1 92 ? -10.238 10.427 8.248 1.00 81.19 92 ILE A C 1
ATOM 692 O O . ILE A 1 92 ? -9.629 9.820 7.370 1.00 81.19 92 ILE A O 1
ATOM 696 N N . ILE A 1 93 ? -9.795 11.579 8.765 1.00 84.31 93 ILE A N 1
ATOM 697 C CA . ILE A 1 93 ? -8.578 12.255 8.286 1.00 84.31 93 ILE A CA 1
ATOM 698 C C . ILE A 1 93 ? -7.349 11.367 8.498 1.00 84.31 93 ILE A C 1
ATOM 700 O O . ILE A 1 93 ? -6.534 11.230 7.591 1.00 84.31 93 ILE A O 1
ATOM 704 N N . THR A 1 94 ? -7.237 10.717 9.661 1.00 83.12 94 THR A N 1
ATOM 705 C CA . THR A 1 94 ? -6.127 9.792 9.936 1.00 83.12 94 THR A CA 1
ATOM 706 C C . THR A 1 94 ? -6.110 8.643 8.932 1.00 83.12 94 THR A C 1
ATOM 708 O O . THR A 1 94 ? -5.060 8.343 8.374 1.00 83.12 94 THR A O 1
ATOM 711 N N . GLY A 1 95 ? -7.264 8.024 8.662 1.00 81.69 95 GLY A N 1
ATOM 712 C CA . GLY A 1 95 ? -7.372 6.935 7.690 1.00 81.69 95 GLY A CA 1
ATOM 713 C C . GLY A 1 95 ? -7.014 7.366 6.267 1.00 81.69 95 GLY A C 1
ATOM 714 O O . GLY A 1 95 ? -6.290 6.648 5.585 1.00 81.69 95 GLY A O 1
ATOM 715 N N . LEU A 1 96 ? -7.460 8.551 5.842 1.00 84.75 96 LEU A N 1
ATOM 716 C CA . LEU A 1 96 ? -7.135 9.130 4.533 1.00 84.75 96 LEU A CA 1
ATOM 717 C C . LEU A 1 96 ? -5.643 9.439 4.385 1.00 84.75 96 LEU A C 1
ATOM 719 O O . LEU A 1 96 ? -5.039 9.051 3.388 1.00 84.75 96 LEU A O 1
ATOM 723 N N . LEU A 1 97 ? -5.040 10.098 5.379 1.00 86.81 97 LEU A N 1
ATOM 724 C CA . LEU A 1 97 ? -3.610 10.415 5.366 1.00 86.81 97 LEU A CA 1
ATOM 725 C C . LEU A 1 97 ? -2.763 9.143 5.377 1.00 86.81 97 LEU A C 1
ATOM 727 O O . LEU A 1 97 ? -1.838 9.019 4.576 1.00 86.81 97 LEU A O 1
ATOM 731 N N . MET A 1 98 ? -3.102 8.171 6.230 1.00 84.19 98 MET A N 1
ATOM 732 C CA . MET A 1 98 ? -2.404 6.886 6.248 1.00 84.19 98 MET A CA 1
ATOM 733 C C . MET A 1 98 ? -2.546 6.154 4.918 1.00 84.19 98 MET A C 1
ATOM 735 O O . MET A 1 98 ? -1.539 5.668 4.418 1.00 84.19 98 MET A O 1
ATOM 739 N N . ALA A 1 99 ? -3.742 6.109 4.322 1.00 86.25 99 ALA A N 1
ATOM 740 C CA . ALA A 1 99 ? -3.933 5.500 3.009 1.00 86.25 99 ALA A CA 1
ATOM 741 C C . ALA A 1 99 ? -3.039 6.173 1.960 1.00 86.25 99 ALA A C 1
ATOM 743 O O . ALA A 1 99 ? -2.287 5.487 1.287 1.00 86.25 99 ALA A O 1
ATOM 744 N N . PHE A 1 100 ? -3.031 7.506 1.887 1.00 89.75 100 PHE A N 1
ATOM 745 C CA . PHE A 1 100 ? -2.217 8.246 0.921 1.00 89.75 100 PHE A CA 1
ATOM 746 C C . PHE A 1 100 ? -0.708 7.979 1.070 1.00 89.75 100 PHE A C 1
ATOM 748 O O . PHE A 1 100 ? -0.035 7.642 0.095 1.00 89.75 100 PHE A O 1
ATOM 755 N N . PHE A 1 101 ? -0.159 8.097 2.284 1.00 90.56 101 PHE A N 1
ATOM 756 C CA . PHE A 1 101 ? 1.279 7.907 2.506 1.00 90.56 101 PHE A CA 1
ATOM 757 C C . PHE A 1 101 ? 1.712 6.450 2.346 1.00 90.56 101 PHE A C 1
ATOM 759 O O . PHE A 1 101 ? 2.743 6.180 1.729 1.00 90.56 101 PHE A O 1
ATOM 766 N N . MET A 1 102 ? 0.926 5.509 2.869 1.00 89.69 102 MET A N 1
ATOM 767 C CA . MET A 1 102 ? 1.234 4.083 2.757 1.00 89.69 102 MET A CA 1
ATOM 768 C C . MET A 1 102 ? 1.170 3.619 1.302 1.00 89.69 102 MET A C 1
ATOM 770 O O . MET A 1 102 ? 2.063 2.902 0.854 1.00 89.69 102 MET A O 1
ATOM 774 N N . GLU A 1 103 ? 0.176 4.089 0.546 1.00 91.75 103 GLU A N 1
ATOM 775 C CA . GLU A 1 103 ? 0.039 3.803 -0.883 1.00 91.75 103 GLU A CA 1
ATOM 776 C C . GLU A 1 103 ? 1.235 4.348 -1.677 1.00 91.75 103 GLU A C 1
ATOM 778 O O . GLU A 1 103 ? 1.784 3.660 -2.535 1.00 91.75 103 GLU A O 1
ATOM 783 N N . SER A 1 104 ? 1.710 5.553 -1.343 1.00 94.06 104 SER A N 1
ATOM 784 C CA . SER A 1 104 ? 2.890 6.140 -1.983 1.00 94.06 104 SER A CA 1
ATOM 785 C C . SER A 1 104 ? 4.140 5.292 -1.757 1.00 94.06 104 SER A C 1
ATOM 787 O O . SER A 1 104 ? 4.905 5.078 -2.694 1.00 94.06 104 SER A O 1
ATOM 789 N N . ILE A 1 105 ? 4.361 4.800 -0.534 1.00 93.81 105 ILE A N 1
ATOM 790 C CA . ILE A 1 105 ? 5.521 3.953 -0.210 1.00 93.81 105 ILE A CA 1
ATOM 791 C C . ILE A 1 105 ? 5.419 2.611 -0.929 1.00 93.81 105 ILE A C 1
ATOM 793 O O . ILE A 1 105 ? 6.428 2.104 -1.414 1.00 93.81 105 ILE A O 1
ATOM 797 N N . LEU A 1 106 ? 4.208 2.065 -1.043 1.00 93.75 106 LEU A N 1
ATOM 798 C CA . LEU A 1 106 ? 3.958 0.804 -1.733 1.00 93.75 106 LEU A CA 1
ATOM 799 C C . LEU A 1 106 ? 4.241 0.931 -3.231 1.00 93.75 106 LEU A C 1
ATOM 801 O O . LEU A 1 106 ? 4.883 0.060 -3.823 1.00 93.75 106 LEU A O 1
ATOM 805 N N . ALA A 1 107 ? 3.830 2.053 -3.824 1.00 94.69 107 ALA A N 1
ATOM 806 C CA . ALA A 1 107 ? 4.137 2.388 -5.207 1.00 94.69 107 ALA A CA 1
ATOM 807 C C . ALA A 1 107 ? 5.643 2.563 -5.421 1.00 94.69 107 ALA A C 1
ATOM 809 O O . ALA A 1 107 ? 6.177 2.057 -6.409 1.00 94.69 107 ALA A O 1
ATOM 810 N N . VAL A 1 108 ? 6.346 3.224 -4.492 1.00 95.06 108 VAL A N 1
ATOM 811 C CA . VAL A 1 108 ? 7.810 3.367 -4.548 1.00 95.06 108 VAL A CA 1
ATOM 812 C C . VAL A 1 108 ? 8.489 2.004 -4.473 1.00 95.06 108 VAL A C 1
ATOM 814 O O . VAL A 1 108 ? 9.314 1.710 -5.332 1.00 95.06 108 VAL A O 1
ATOM 817 N N . SER A 1 109 ? 8.149 1.156 -3.497 1.00 94.31 109 SER A N 1
ATOM 818 C CA . SER A 1 109 ? 8.813 -0.143 -3.326 1.00 94.31 109 SER A CA 1
ATOM 819 C C . SER A 1 109 ? 8.574 -1.067 -4.517 1.00 94.31 109 SER A C 1
ATOM 821 O O . SER A 1 109 ? 9.500 -1.732 -4.973 1.00 94.31 109 SER A O 1
ATOM 823 N N . THR A 1 110 ? 7.353 -1.067 -5.054 1.00 92.81 110 THR A N 1
ATOM 824 C CA . THR A 1 110 ? 7.002 -1.851 -6.244 1.00 92.81 110 THR A CA 1
ATOM 825 C C . THR A 1 110 ? 7.747 -1.335 -7.472 1.00 92.81 110 THR A C 1
ATOM 827 O O . THR A 1 110 ? 8.381 -2.107 -8.178 1.00 92.81 110 THR A O 1
ATOM 830 N N . THR A 1 111 ? 7.754 -0.023 -7.706 1.00 94.00 111 THR A N 1
ATOM 831 C CA . THR A 1 111 ? 8.451 0.562 -8.863 1.00 94.00 111 THR A CA 1
ATOM 832 C C . THR A 1 111 ? 9.965 0.374 -8.764 1.00 94.00 111 THR A C 1
ATOM 834 O O . THR A 1 111 ? 10.603 0.044 -9.759 1.00 94.00 111 THR A O 1
ATOM 837 N N . ALA A 1 112 ? 10.539 0.497 -7.564 1.00 94.44 112 ALA A N 1
ATOM 838 C CA . ALA A 1 112 ? 11.965 0.282 -7.323 1.00 94.44 112 ALA A CA 1
ATOM 839 C C . ALA A 1 112 ? 12.379 -1.167 -7.577 1.00 94.44 112 ALA A C 1
ATOM 841 O O . ALA A 1 112 ? 13.439 -1.403 -8.149 1.00 94.44 112 ALA A O 1
ATOM 842 N N . ASN A 1 113 ? 11.534 -2.127 -7.198 1.00 94.50 113 ASN A N 1
ATOM 843 C CA . ASN A 1 113 ? 11.780 -3.536 -7.482 1.00 94.50 113 ASN A CA 1
ATOM 844 C C . ASN A 1 113 ? 11.743 -3.843 -8.989 1.00 94.50 113 ASN A C 1
ATOM 846 O O . ASN A 1 113 ? 12.520 -4.662 -9.464 1.00 94.50 113 ASN A O 1
ATOM 850 N N . LEU A 1 114 ? 10.858 -3.180 -9.740 1.00 91.50 114 LEU A N 1
ATOM 851 C CA . LEU A 1 114 ? 10.629 -3.473 -11.159 1.00 91.50 114 LEU A CA 1
ATOM 852 C C . LEU A 1 114 ? 11.590 -2.741 -12.101 1.00 91.50 114 LEU A C 1
ATOM 854 O O . LEU A 1 114 ? 12.075 -3.328 -13.063 1.00 91.50 114 LEU A O 1
ATOM 858 N N . LEU A 1 115 ? 11.829 -1.452 -11.856 1.00 91.88 115 LEU A N 1
ATOM 859 C CA . LEU A 1 115 ? 12.577 -0.573 -12.761 1.00 91.88 115 LEU A CA 1
ATOM 860 C C . LEU A 1 115 ? 13.949 -0.167 -12.208 1.00 91.88 115 LEU A C 1
ATOM 862 O O . LEU A 1 115 ? 14.798 0.309 -12.961 1.00 91.88 115 LEU A O 1
ATOM 866 N N . GLY A 1 116 ? 14.182 -0.334 -10.903 1.00 90.69 116 GLY A N 1
ATOM 867 C CA . GLY A 1 116 ? 15.375 0.187 -10.240 1.00 90.69 116 GLY A CA 1
ATOM 868 C C . GLY A 1 116 ? 15.440 1.719 -10.252 1.00 90.69 116 GLY A C 1
ATOM 869 O O . GLY A 1 116 ? 14.429 2.402 -10.389 1.00 90.69 116 GLY A O 1
ATOM 870 N N . PHE A 1 117 ? 16.648 2.266 -10.097 1.00 92.06 117 PHE A N 1
ATOM 871 C CA . PHE A 1 117 ? 16.900 3.716 -10.013 1.00 92.06 117 PHE A CA 1
ATOM 872 C C . PHE A 1 117 ? 17.806 4.239 -11.137 1.00 92.06 117 PHE A C 1
ATOM 874 O O . PHE A 1 117 ? 18.418 5.296 -11.003 1.00 92.06 117 PHE A O 1
ATOM 881 N N . THR A 1 118 ? 17.934 3.486 -12.231 1.00 89.81 118 THR A N 1
ATOM 882 C CA . THR A 1 118 ? 18.857 3.817 -13.326 1.00 89.81 118 THR A CA 1
ATOM 883 C C . THR A 1 118 ? 18.428 5.070 -14.088 1.00 89.81 118 THR A C 1
ATOM 885 O O . THR A 1 118 ? 19.273 5.892 -14.429 1.00 89.81 118 THR A O 1
ATOM 888 N N . ASP A 1 119 ? 17.124 5.240 -14.316 1.00 92.44 119 ASP A N 1
ATOM 889 C CA . ASP A 1 119 ? 16.543 6.437 -14.926 1.00 92.44 119 ASP A CA 1
ATOM 890 C C . ASP A 1 119 ? 15.506 7.037 -13.973 1.00 92.44 119 ASP A C 1
ATOM 892 O O . ASP A 1 119 ? 14.420 6.490 -13.773 1.00 92.44 119 ASP A O 1
ATOM 896 N N . ILE A 1 120 ? 15.858 8.174 -13.370 1.00 92.88 120 ILE A N 1
ATOM 897 C CA . ILE A 1 120 ? 15.005 8.843 -12.387 1.00 92.88 120 ILE A CA 1
ATOM 898 C C . ILE A 1 120 ? 13.719 9.397 -13.008 1.00 92.88 120 ILE A C 1
ATOM 900 O O . ILE A 1 120 ? 12.687 9.436 -12.341 1.00 92.88 120 ILE A O 1
ATOM 904 N N . VAL A 1 121 ? 13.751 9.805 -14.279 1.00 93.75 121 VAL A N 1
ATOM 905 C CA . VAL A 1 121 ? 12.579 10.364 -14.961 1.00 93.75 121 VAL A CA 1
ATOM 906 C C . VAL A 1 121 ? 11.589 9.243 -15.249 1.00 93.75 121 VAL A C 1
ATOM 908 O O . VAL A 1 121 ? 10.408 9.361 -14.909 1.00 93.75 121 VAL A O 1
ATOM 911 N N . ALA A 1 122 ? 12.082 8.124 -15.785 1.00 91.75 122 ALA A N 1
ATOM 912 C CA . ALA A 1 122 ? 11.274 6.926 -15.980 1.00 91.75 122 ALA A CA 1
ATOM 913 C C . ALA A 1 122 ? 10.708 6.420 -14.644 1.00 91.75 122 ALA A C 1
ATOM 915 O O . ALA A 1 122 ? 9.505 6.179 -14.543 1.00 91.75 122 ALA A O 1
ATOM 916 N N . PHE A 1 123 ? 11.535 6.363 -13.595 1.00 94.50 123 PHE A N 1
ATOM 917 C CA . PHE A 1 123 ? 11.117 5.944 -12.258 1.00 94.50 123 PHE A CA 1
ATOM 918 C C . PHE A 1 123 ? 9.980 6.804 -11.695 1.00 94.50 123 PHE A C 1
ATOM 920 O O . PHE A 1 123 ? 8.961 6.265 -11.270 1.00 94.50 123 PHE A O 1
ATOM 927 N N . VAL A 1 124 ? 10.126 8.134 -11.700 1.00 95.25 124 VAL A N 1
ATOM 928 C CA . VAL A 1 124 ? 9.111 9.045 -11.142 1.00 95.25 124 VAL A CA 1
ATOM 929 C C . VAL A 1 124 ? 7.803 8.946 -11.925 1.00 95.25 124 VAL A C 1
ATOM 931 O O . VAL A 1 124 ? 6.734 8.921 -11.315 1.00 95.25 124 VAL A O 1
ATOM 934 N N . SER A 1 125 ? 7.875 8.837 -13.255 1.00 95.38 125 SER A N 1
ATOM 935 C CA . SER A 1 125 ? 6.679 8.685 -14.091 1.00 95.38 125 SER A CA 1
ATOM 936 C C . SER A 1 125 ? 5.933 7.375 -13.805 1.00 95.38 125 SER A C 1
ATOM 938 O O . SER A 1 125 ? 4.720 7.390 -13.588 1.00 95.38 125 SER A O 1
ATOM 940 N N . ALA A 1 126 ? 6.662 6.261 -13.706 1.00 94.31 126 ALA A N 1
ATOM 941 C CA . ALA A 1 126 ? 6.113 4.947 -13.398 1.00 94.31 126 ALA A CA 1
ATOM 942 C C . ALA A 1 126 ? 5.535 4.893 -11.977 1.00 94.31 126 ALA A C 1
ATOM 944 O O . ALA A 1 126 ? 4.410 4.439 -11.775 1.00 94.31 126 ALA A O 1
ATOM 945 N N . TRP A 1 127 ? 6.250 5.453 -10.997 1.00 95.94 127 TRP A N 1
ATOM 946 C CA . TRP A 1 127 ? 5.772 5.577 -9.622 1.00 95.94 127 TRP A CA 1
ATOM 947 C C . TRP A 1 127 ? 4.463 6.367 -9.546 1.00 95.94 127 TRP A C 1
ATOM 949 O O . TRP A 1 127 ? 3.505 5.901 -8.929 1.00 95.94 127 TRP A O 1
ATOM 959 N N . GLN A 1 128 ? 4.394 7.539 -10.183 1.00 95.94 128 GLN A N 1
ATOM 960 C CA . GLN A 1 128 ? 3.193 8.371 -10.176 1.00 95.94 128 GLN A CA 1
ATOM 961 C C . GLN A 1 128 ? 2.010 7.642 -10.823 1.00 95.94 128 GLN A C 1
ATOM 963 O O . GLN A 1 128 ? 0.880 7.734 -10.332 1.00 95.94 128 GLN A O 1
ATOM 968 N N . GLN A 1 129 ? 2.258 6.915 -11.912 1.00 94.62 129 GLN A N 1
ATOM 969 C CA . GLN A 1 129 ? 1.223 6.170 -12.618 1.00 94.62 129 GLN A CA 1
ATOM 970 C C . GLN A 1 129 ? 0.717 4.989 -11.781 1.00 94.62 129 GLN A C 1
ATOM 972 O O . GLN A 1 129 ? -0.494 4.838 -11.612 1.00 94.62 129 GLN A O 1
ATOM 977 N N . ALA A 1 130 ? 1.627 4.216 -11.184 1.00 94.38 130 ALA A N 1
ATOM 978 C CA . ALA A 1 130 ? 1.309 3.121 -10.272 1.00 94.38 130 ALA A CA 1
ATOM 979 C C . ALA A 1 130 ? 0.534 3.614 -9.038 1.00 94.38 130 ALA A C 1
ATOM 981 O O . ALA A 1 130 ? -0.493 3.037 -8.681 1.00 94.38 130 ALA A O 1
ATOM 982 N N . PHE A 1 131 ? 0.971 4.723 -8.436 1.00 95.38 131 PHE A N 1
ATOM 983 C CA . PHE A 1 131 ? 0.283 5.371 -7.323 1.00 95.38 131 PHE A CA 1
ATOM 984 C C . PHE A 1 131 ? -1.134 5.805 -7.708 1.00 95.38 131 PHE A C 1
ATOM 986 O O . PHE A 1 131 ? -2.095 5.458 -7.028 1.00 95.38 131 PHE A O 1
ATOM 993 N N . SER A 1 132 ? -1.284 6.514 -8.828 1.00 95.44 132 SER A N 1
ATOM 994 C CA . SER A 1 132 ? -2.589 7.010 -9.285 1.00 95.44 132 SER A CA 1
ATOM 995 C C . SER A 1 132 ? -3.551 5.873 -9.639 1.00 95.44 132 SER A C 1
ATOM 997 O O . SER A 1 132 ? -4.757 6.017 -9.457 1.00 95.44 132 SER A O 1
ATOM 999 N N . ALA A 1 133 ? -3.032 4.740 -10.117 1.00 94.31 133 ALA A N 1
ATOM 1000 C CA . ALA A 1 133 ? -3.827 3.554 -10.418 1.00 94.31 133 ALA A CA 1
ATOM 1001 C C . ALA A 1 133 ? -4.244 2.771 -9.160 1.00 94.31 133 ALA A C 1
ATOM 1003 O O . ALA A 1 133 ? -5.359 2.251 -9.111 1.00 94.31 133 ALA A O 1
ATOM 1004 N N . GLY A 1 134 ? -3.376 2.692 -8.147 1.00 91.56 134 GLY A N 1
ATOM 1005 C CA . GLY A 1 134 ? -3.660 2.016 -6.875 1.00 91.56 134 GLY A CA 1
ATOM 1006 C C . GLY A 1 134 ? -4.576 2.820 -5.946 1.00 91.56 134 GLY A C 1
ATOM 1007 O O . GLY A 1 134 ? -5.447 2.258 -5.279 1.00 91.56 134 GLY A O 1
ATOM 1008 N N . LEU A 1 135 ? -4.464 4.151 -5.975 1.00 92.06 135 LEU A N 1
ATOM 1009 C CA . LEU A 1 135 ? -5.151 5.065 -5.060 1.00 92.06 135 LEU A CA 1
ATOM 1010 C C . LEU A 1 135 ? -6.683 4.897 -5.013 1.00 92.06 135 LEU A C 1
ATOM 1012 O O . LEU A 1 135 ? -7.218 4.847 -3.902 1.00 92.06 135 LEU A O 1
ATOM 1016 N N . PRO A 1 136 ? -7.422 4.748 -6.135 1.00 92.31 136 PRO A N 1
ATOM 1017 C CA . PRO A 1 136 ? -8.860 4.483 -6.089 1.00 92.31 136 PRO A CA 1
ATOM 1018 C C . PRO A 1 136 ? -9.199 3.220 -5.290 1.00 92.31 136 PRO A C 1
ATOM 1020 O O . PRO A 1 136 ? -10.087 3.247 -4.436 1.00 92.31 136 PRO A O 1
ATOM 1023 N N . PHE A 1 137 ? -8.459 2.128 -5.509 1.00 92.25 137 PHE A N 1
ATOM 1024 C CA . PHE A 1 137 ? -8.654 0.883 -4.770 1.00 92.25 137 PHE A CA 1
ATOM 1025 C C . PHE A 1 137 ? -8.282 1.047 -3.292 1.00 92.25 137 PHE A C 1
ATOM 1027 O O . PHE A 1 137 ? -9.053 0.633 -2.423 1.00 92.25 137 PHE A O 1
ATOM 1034 N N . GLY A 1 138 ? -7.150 1.696 -2.999 1.00 90.00 138 GLY A N 1
ATOM 1035 C CA . GLY A 1 138 ? -6.699 1.977 -1.635 1.00 90.00 138 GLY A CA 1
ATOM 1036 C C . GLY A 1 138 ? -7.727 2.779 -0.831 1.00 90.00 138 GLY A C 1
ATOM 1037 O O . GLY A 1 138 ? -8.061 2.406 0.295 1.00 90.00 138 GLY A O 1
ATOM 1038 N N . LEU A 1 139 ? -8.318 3.821 -1.426 1.00 90.25 139 LEU A N 1
ATOM 1039 C CA . LEU A 1 139 ? -9.381 4.613 -0.799 1.00 90.25 139 LEU A CA 1
ATOM 1040 C C . LEU A 1 139 ? -10.673 3.812 -0.596 1.00 90.25 139 LEU A C 1
ATOM 1042 O O . LEU A 1 139 ? -11.260 3.861 0.489 1.00 90.25 139 LEU A O 1
ATOM 1046 N N . CYS A 1 140 ? -11.107 3.040 -1.598 1.00 90.38 140 CYS A N 1
ATOM 1047 C CA . CYS A 1 140 ? -12.264 2.155 -1.459 1.00 90.38 140 CYS A CA 1
ATOM 1048 C C . CYS A 1 140 ? -12.059 1.151 -0.319 1.00 90.38 140 CYS A C 1
ATOM 1050 O O . CYS A 1 140 ? -12.940 0.987 0.529 1.00 90.38 140 CYS A O 1
ATOM 1052 N N . MET A 1 141 ? -10.884 0.523 -0.248 1.00 87.88 141 MET A N 1
ATOM 1053 C CA . MET A 1 141 ? -10.560 -0.416 0.820 1.00 87.88 141 MET A CA 1
ATOM 1054 C C . MET A 1 141 ? -10.415 0.261 2.178 1.00 87.88 141 MET A C 1
ATOM 1056 O O . MET A 1 141 ? -10.848 -0.327 3.164 1.00 87.88 141 MET A O 1
ATOM 1060 N N . ALA A 1 142 ? -9.901 1.490 2.264 1.00 85.38 142 ALA A N 1
ATOM 1061 C CA . ALA A 1 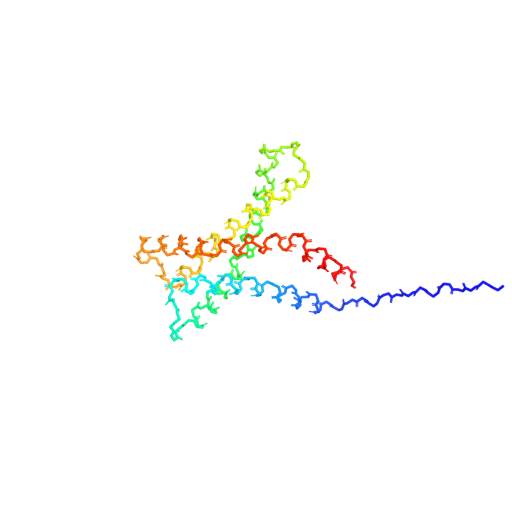142 ? -9.859 2.245 3.517 1.00 85.38 142 ALA A CA 1
ATOM 1062 C C . ALA A 1 142 ? -11.272 2.482 4.080 1.00 85.38 142 ALA A C 1
ATOM 1064 O O . ALA A 1 142 ? -11.516 2.260 5.270 1.00 85.38 142 ALA A O 1
ATOM 1065 N N . LEU A 1 143 ? -12.229 2.852 3.222 1.00 84.25 143 LEU A N 1
ATOM 1066 C CA . LEU A 1 143 ? -13.633 3.021 3.608 1.00 84.25 143 LEU A CA 1
ATOM 1067 C C . LEU A 1 143 ? -14.290 1.687 3.984 1.00 84.25 143 LEU A C 1
ATOM 1069 O O . LEU A 1 143 ? -14.919 1.592 5.038 1.00 84.25 143 LEU A O 1
ATOM 1073 N N . LEU A 1 144 ? -14.111 0.641 3.171 1.00 86.62 144 LEU A N 1
ATOM 1074 C CA . LEU A 1 144 ? -14.648 -0.696 3.449 1.00 86.62 144 LEU A CA 1
ATOM 1075 C C . LEU A 1 144 ? -14.084 -1.278 4.748 1.00 86.62 144 LEU A C 1
ATOM 1077 O O . LEU A 1 144 ? -14.828 -1.841 5.556 1.00 86.62 144 LEU A O 1
ATOM 1081 N N . MET A 1 145 ? -12.781 -1.111 4.975 1.00 83.00 145 MET A N 1
ATOM 1082 C CA . MET A 1 145 ? -12.124 -1.529 6.205 1.00 83.00 145 MET A CA 1
ATOM 1083 C C . MET A 1 145 ? -12.667 -0.760 7.402 1.00 83.00 145 MET A C 1
ATOM 1085 O O . MET A 1 145 ? -13.019 -1.385 8.396 1.00 83.00 145 MET A O 1
ATOM 1089 N N . SER A 1 146 ? -12.806 0.561 7.298 1.00 76.69 146 SER A N 1
ATOM 1090 C CA . SER A 1 146 ? -13.301 1.406 8.390 1.00 76.69 146 SER A CA 1
ATOM 1091 C C . SER A 1 146 ? -14.763 1.118 8.755 1.00 76.69 146 SER A C 1
ATOM 1093 O O . SER A 1 146 ? -15.088 0.966 9.933 1.00 76.69 146 SER A O 1
ATOM 1095 N N . LEU A 1 147 ? -15.642 0.994 7.756 1.00 79.81 147 LEU A N 1
ATOM 1096 C CA . LEU A 1 147 ? -17.092 0.945 7.965 1.00 79.81 147 LEU A CA 1
ATOM 1097 C C . LEU A 1 147 ? -17.643 -0.478 8.114 1.00 79.81 147 LEU A C 1
ATOM 1099 O O . LEU A 1 147 ? -18.555 -0.699 8.909 1.00 79.81 147 LEU A O 1
ATOM 1103 N N . ALA A 1 148 ? -17.118 -1.447 7.360 1.00 84.25 148 ALA A N 1
ATOM 1104 C CA . ALA A 1 148 ? -17.709 -2.783 7.265 1.00 84.25 148 ALA A CA 1
ATOM 1105 C C . ALA A 1 148 ? -16.835 -3.883 7.876 1.00 84.25 148 ALA A C 1
ATOM 1107 O O . ALA A 1 148 ? -17.356 -4.762 8.569 1.00 84.25 148 ALA A O 1
ATOM 1108 N N . LEU A 1 149 ? -15.522 -3.870 7.618 1.00 84.25 149 LEU A N 1
ATOM 1109 C CA . LEU A 1 149 ? -14.646 -4.974 8.026 1.00 84.25 149 LEU A CA 1
ATOM 1110 C C . LEU A 1 149 ? -14.139 -4.815 9.458 1.00 84.25 149 LEU A C 1
ATOM 1112 O O . LEU A 1 149 ? -14.147 -5.803 10.182 1.00 84.25 149 LEU A O 1
ATOM 1116 N N . LYS A 1 150 ? -13.794 -3.603 9.910 1.00 80.69 150 LYS A N 1
ATOM 1117 C CA . LYS A 1 150 ? -13.372 -3.329 11.293 1.00 80.69 150 LYS A CA 1
ATOM 1118 C C . LYS A 1 150 ? -14.367 -3.841 12.343 1.00 80.69 150 LYS A C 1
ATOM 1120 O O . LYS A 1 150 ? -13.944 -4.643 13.169 1.00 80.69 150 LYS A O 1
ATOM 1125 N N . PRO A 1 151 ? -15.678 -3.516 12.303 1.00 82.06 151 PRO A N 1
ATOM 1126 C CA . PRO A 1 151 ? -16.615 -4.025 13.310 1.00 82.06 151 PRO A CA 1
ATOM 1127 C C . PRO A 1 151 ? -16.754 -5.556 13.283 1.00 82.06 151 PRO A C 1
ATOM 1129 O O . PRO A 1 151 ? -16.922 -6.192 14.325 1.00 82.06 151 PRO A O 1
ATOM 1132 N N . LYS A 1 152 ? -16.660 -6.175 12.099 1.00 87.88 152 LYS A N 1
ATOM 1133 C CA . LYS A 1 152 ? -16.703 -7.639 11.953 1.00 87.88 152 LYS A CA 1
ATOM 1134 C C . LYS A 1 152 ? -15.428 -8.299 12.476 1.00 87.88 152 LYS A C 1
ATOM 1136 O O . LYS A 1 152 ? -15.514 -9.331 13.139 1.00 87.88 152 LYS A O 1
ATOM 1141 N N . LEU A 1 153 ? -14.272 -7.703 12.191 1.00 87.44 153 LEU A N 1
ATOM 1142 C CA . LEU A 1 153 ? -12.966 -8.165 12.641 1.00 87.44 153 LEU A CA 1
ATOM 1143 C C . LEU A 1 153 ? -12.854 -8.042 14.158 1.00 87.44 153 LEU A C 1
ATOM 1145 O O . LEU A 1 153 ? -12.499 -9.017 14.806 1.00 87.44 153 LEU A O 1
ATOM 1149 N N . ASP A 1 154 ? -13.254 -6.912 14.739 1.00 86.50 154 ASP A N 1
ATOM 1150 C CA . ASP A 1 154 ? -13.244 -6.710 16.190 1.00 86.50 154 ASP A CA 1
ATOM 1151 C C . ASP A 1 154 ? -14.118 -7.766 16.891 1.00 86.50 154 ASP A C 1
ATOM 1153 O O . ASP A 1 154 ? -13.689 -8.389 17.863 1.00 86.50 154 ASP A O 1
ATOM 1157 N N . ARG A 1 155 ? -15.300 -8.076 16.335 1.00 86.94 155 ARG A N 1
ATOM 1158 C CA . ARG A 1 155 ? -16.158 -9.167 16.831 1.00 86.94 155 ARG A CA 1
ATOM 1159 C C . ARG A 1 155 ? -15.507 -10.549 16.687 1.00 86.94 155 ARG A C 1
ATOM 1161 O O . ARG A 1 155 ? -15.627 -11.361 17.599 1.00 86.94 155 ARG A O 1
ATOM 1168 N N . PHE A 1 156 ? -14.833 -10.825 15.567 1.00 87.19 156 PHE A N 1
ATOM 1169 C CA . PHE A 1 156 ? -14.089 -12.074 15.337 1.00 87.19 156 PHE A CA 1
ATOM 1170 C C . PHE A 1 156 ? -12.921 -12.228 16.321 1.00 87.19 156 PHE A C 1
ATOM 1172 O O . PHE A 1 156 ? -12.640 -13.329 16.788 1.00 87.19 156 PHE A O 1
ATOM 1179 N N . MET A 1 157 ? -12.231 -11.131 16.628 1.00 86.69 157 MET A N 1
ATOM 1180 C CA . MET A 1 157 ? -11.069 -11.109 17.514 1.00 86.69 157 MET A CA 1
ATOM 1181 C C . MET A 1 157 ? -11.461 -11.180 18.993 1.00 86.69 157 MET A 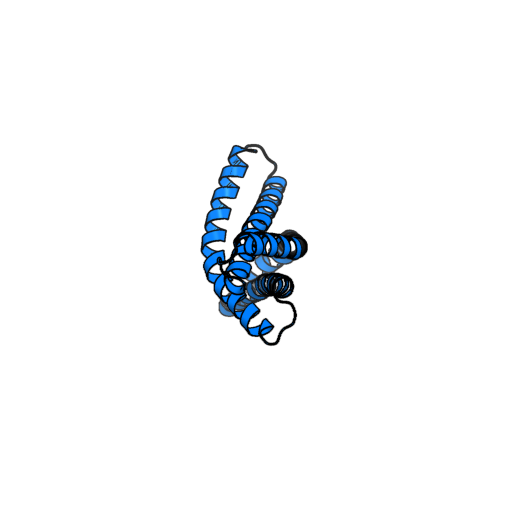C 1
ATOM 1183 O O . MET A 1 157 ? -10.688 -11.716 19.789 1.00 86.69 157 MET A O 1
ATOM 1187 N N . ALA A 1 158 ? -12.646 -10.678 19.353 1.00 85.38 158 ALA A N 1
ATOM 1188 C CA . ALA A 1 158 ? -13.193 -10.739 20.707 1.00 85.38 158 ALA A CA 1
ATOM 1189 C C . ALA A 1 158 ? -13.734 -12.129 21.094 1.00 85.38 158 ALA A C 1
ATOM 1191 O O . ALA A 1 158 ? -13.746 -12.457 22.280 1.00 85.38 158 ALA A O 1
ATOM 1192 N N . SER A 1 159 ? -14.157 -12.946 20.118 1.00 74.06 159 SER A N 1
ATOM 1193 C CA . SER A 1 159 ? -14.426 -14.383 20.315 1.00 74.06 159 SER A CA 1
ATOM 1194 C C . SER A 1 159 ? -13.132 -15.172 20.386 1.00 74.06 159 SER A C 1
ATOM 1196 O O . SER A 1 159 ? -12.993 -16.043 21.257 1.00 74.06 159 SER A O 1
#

Secondary structure (DSSP, 8-state):
---------PPPPPHHHHHHHHHHHHHHHHHHHHHHHHHHHH-S-TTHHHHHHHHHHHHHHHHHHHHHHHHHHHHHHHHHH-TT--HHHHHHHHHHHHHHHHHHHHHHHHHHHHHTTS-HHHHHHHHHHHHHHHHHHHHHHHHHIIIIIHHHHHHHHH-

Solvent-accessible surface area (backbone atoms only — not comparable to full-atom values): 8780 Å² total; per-residue (Å²): 138,82,84,78,81,80,77,79,76,74,78,66,62,58,68,69,61,57,51,50,51,52,51,50,53,49,47,50,56,49,45,53,42,36,40,51,28,40,38,69,70,68,38,97,48,92,58,37,66,59,54,26,52,50,26,36,62,57,35,56,71,52,47,56,62,48,51,55,51,49,54,55,50,46,54,52,50,45,48,71,76,44,71,86,58,57,70,68,59,52,53,50,52,45,51,51,52,49,45,53,55,53,45,46,52,50,22,44,49,36,38,41,68,75,67,42,76,85,46,63,68,62,40,53,53,46,24,52,50,19,29,64,66,31,44,64,56,49,52,51,48,50,50,44,39,65,72,59,43,43,65,53,47,53,54,60,70,74,55

pLDDT: mean 86.63, std 11.39, range [39.25, 96.0]

Sequence (159 aa):
MSAALVGTNSPKRPLYQKILVIAGMMSLVGGTLTGIMTYVNVGVRESFWSDWLSSFAIAVPIMAPAGLLFMTLTGKFLLQVMPNGHKTLHQIITGLLMAFFMESILAVSTTANLLGFTDIVAFVSAWQQAFSAGLPFGLCMALLMSLALKPKLDRFMAS

Nearest PDB structures (foldseek):
  4u9l-assembly1_A  TM=4.699E-01  e=2.926E-01  Thermus thermophilus HB8
  5an8-assembly1_A  TM=2.586E-01  e=8.300E+00  Oryctolagus cuniculus

Radius of gyration: 20.11 Å; Cα contacts (8 Å, |Δi|>4): 118; chains: 1; bounding box: 55×46×63 Å